Protein AF-A0A380FJZ0-F1 (afdb_monomer_lite)

Structure (mmCIF, N/CA/C/O backbone):
data_AF-A0A380FJZ0-F1
#
_entry.id   AF-A0A380FJZ0-F1
#
loop_
_atom_site.group_PDB
_atom_site.id
_atom_site.type_symbol
_atom_site.label_atom_id
_atom_site.label_alt_id
_atom_site.label_comp_id
_atom_site.label_asym_id
_atom_site.label_entity_id
_atom_site.label_seq_id
_atom_site.pdbx_PDB_ins_code
_atom_site.Cartn_x
_atom_site.Cartn_y
_atom_site.Cartn_z
_atom_site.occupancy
_atom_site.B_iso_or_equiv
_atom_site.auth_seq_id
_atom_site.auth_comp_id
_atom_site.auth_asym_id
_atom_site.auth_atom_id
_atom_site.pdbx_PDB_model_num
ATOM 1 N N . MET A 1 1 ? -9.088 5.718 -8.053 1.00 56.34 1 MET A N 1
ATOM 2 C CA . MET A 1 1 ? -9.392 6.145 -6.667 1.00 56.34 1 MET A CA 1
ATOM 3 C C . MET A 1 1 ? -8.262 7.056 -6.219 1.00 56.34 1 MET A C 1
ATOM 5 O O . MET A 1 1 ? -7.118 6.734 -6.520 1.00 56.34 1 MET A O 1
ATOM 9 N N . SER A 1 2 ? -8.534 8.216 -5.615 1.00 68.56 2 SER A N 1
ATOM 10 C CA . SER A 1 2 ? -7.453 9.177 -5.352 1.00 68.56 2 SER A CA 1
ATOM 11 C C . SER A 1 2 ? -6.594 8.703 -4.182 1.00 68.56 2 SER A C 1
ATOM 13 O O . SER A 1 2 ? -7.115 8.426 -3.104 1.00 68.56 2 SER A O 1
ATOM 15 N N . LEU A 1 3 ? -5.267 8.694 -4.339 1.00 70.50 3 LEU A N 1
ATOM 16 C CA . LEU A 1 3 ? -4.318 8.402 -3.250 1.00 70.50 3 LEU A CA 1
ATOM 17 C C . LEU A 1 3 ? -4.518 9.292 -2.009 1.00 70.50 3 LEU A C 1
ATOM 19 O O . LEU A 1 3 ? -4.094 8.940 -0.911 1.00 70.50 3 LEU A O 1
ATOM 23 N N . LYS A 1 4 ? -5.192 10.439 -2.157 1.00 78.19 4 LYS A N 1
ATOM 24 C CA . LYS A 1 4 ? -5.546 11.341 -1.051 1.00 78.19 4 LYS A CA 1
ATOM 25 C C . LYS A 1 4 ? -6.538 10.721 -0.062 1.00 78.19 4 LYS A C 1
ATOM 27 O O . LYS A 1 4 ? -6.539 11.108 1.110 1.00 78.19 4 LYS A O 1
ATOM 32 N N . GLU A 1 5 ? -7.342 9.763 -0.510 1.00 83.38 5 GLU A N 1
ATOM 33 C CA . GLU A 1 5 ? -8.395 9.093 0.265 1.00 83.38 5 GLU A CA 1
ATOM 34 C C . GLU A 1 5 ? -7.875 7.870 1.029 1.00 83.38 5 GLU A C 1
ATOM 36 O O . GLU A 1 5 ? -8.627 7.232 1.761 1.00 83.38 5 GLU A O 1
ATOM 41 N N . ILE A 1 6 ? -6.586 7.550 0.892 1.00 85.62 6 ILE A N 1
ATOM 42 C CA . ILE A 1 6 ? -5.952 6.388 1.513 1.00 85.62 6 ILE A CA 1
ATOM 43 C C . ILE A 1 6 ? -4.869 6.873 2.470 1.00 85.62 6 ILE A C 1
ATOM 45 O O . ILE A 1 6 ? -4.200 7.885 2.247 1.00 85.62 6 ILE A O 1
ATOM 49 N N . GLN A 1 7 ? -4.727 6.178 3.590 1.00 87.75 7 GLN A N 1
ATOM 50 C CA . GLN A 1 7 ? -3.690 6.432 4.574 1.00 87.75 7 GLN A CA 1
ATOM 51 C C . GLN A 1 7 ? -2.406 5.702 4.135 1.00 87.75 7 GLN A C 1
ATOM 53 O O . GLN A 1 7 ? -2.348 4.483 4.245 1.00 87.75 7 GLN A O 1
ATOM 58 N N . PRO A 1 8 ? -1.341 6.384 3.680 1.00 83.81 8 PRO A N 1
ATOM 59 C CA . PRO A 1 8 ? -0.194 5.716 3.049 1.00 83.81 8 PRO A CA 1
ATOM 60 C C . PRO A 1 8 ? 0.618 4.813 3.992 1.00 83.81 8 PRO A C 1
ATOM 62 O O . PRO A 1 8 ? 1.325 3.927 3.532 1.00 83.81 8 PRO A O 1
ATOM 65 N N . LYS A 1 9 ? 0.531 5.017 5.314 1.00 86.44 9 LYS A N 1
ATOM 66 C CA . LYS A 1 9 ? 1.225 4.168 6.300 1.00 86.44 9 LYS A CA 1
ATOM 67 C C . LYS A 1 9 ? 0.516 2.846 6.582 1.00 86.44 9 LYS A C 1
ATOM 69 O O . LYS A 1 9 ? 1.177 1.881 6.942 1.00 86.44 9 LYS A O 1
ATOM 74 N N . THR A 1 10 ? -0.810 2.821 6.474 1.00 87.62 10 THR A N 1
ATOM 75 C CA . THR A 1 10 ? -1.622 1.642 6.815 1.00 87.62 10 THR A CA 1
ATOM 76 C C . THR A 1 10 ? -2.306 1.032 5.602 1.00 87.62 10 THR A C 1
ATOM 78 O O . THR A 1 10 ? -2.816 -0.076 5.683 1.00 87.62 10 THR A O 1
ATOM 81 N N . MET A 1 11 ? -2.329 1.757 4.483 1.00 90.69 11 MET A N 1
ATOM 82 C CA . MET A 1 11 ? -3.087 1.453 3.272 1.00 90.69 11 MET A CA 1
ATOM 83 C C . MET A 1 11 ? -4.606 1.343 3.495 1.00 90.69 11 MET A C 1
ATOM 85 O O . MET A 1 11 ? -5.325 0.804 2.656 1.00 90.69 11 MET A O 1
ATOM 89 N N . MET A 1 12 ? -5.107 1.886 4.610 1.00 90.56 12 MET A N 1
ATOM 90 C CA . MET A 1 12 ? -6.531 1.917 4.949 1.00 90.56 12 MET A CA 1
ATOM 91 C C . MET A 1 12 ? -7.239 3.076 4.241 1.00 90.56 12 MET A C 1
ATOM 93 O O . MET A 1 12 ? -6.700 4.184 4.146 1.00 90.56 12 MET A O 1
ATOM 97 N N . SER A 1 13 ? -8.467 2.843 3.792 1.00 89.88 13 SER A N 1
ATOM 98 C CA . SER A 1 13 ? -9.364 3.884 3.302 1.00 89.88 13 SER A CA 1
ATOM 99 C C . SER A 1 13 ? -9.729 4.846 4.432 1.00 89.88 13 SER A C 1
ATOM 101 O O . SER A 1 13 ? -10.102 4.436 5.530 1.00 89.88 13 SER A O 1
ATOM 103 N N . LYS A 1 14 ? -9.650 6.149 4.159 1.00 86.88 14 LYS A N 1
ATOM 104 C CA . LYS A 1 14 ? -10.105 7.196 5.086 1.00 86.88 14 LYS A CA 1
ATOM 105 C C . LYS A 1 14 ? -11.628 7.303 5.139 1.00 86.88 14 LYS A C 1
ATOM 107 O O . LYS A 1 14 ? -12.158 7.846 6.100 1.00 86.88 14 LYS A O 1
ATOM 112 N N . LEU A 1 15 ? -12.313 6.821 4.100 1.00 86.81 15 LEU A N 1
ATOM 113 C CA . LEU A 1 15 ? -13.771 6.877 3.980 1.00 86.81 15 LEU A CA 1
ATOM 114 C C . LEU A 1 15 ? -14.445 5.681 4.657 1.00 86.81 15 LEU A C 1
ATOM 116 O O . LEU A 1 15 ? -15.534 5.818 5.203 1.00 86.81 15 LEU A O 1
ATOM 120 N N . VAL A 1 16 ? -13.798 4.512 4.616 1.00 87.50 16 VAL A N 1
ATOM 121 C CA . VAL A 1 16 ? -14.345 3.257 5.141 1.00 87.50 16 VAL A CA 1
ATOM 122 C C . VAL A 1 16 ? -13.295 2.588 6.033 1.00 87.50 16 VAL A C 1
ATOM 124 O O . VAL A 1 16 ? -12.349 1.991 5.515 1.00 87.50 16 VAL A O 1
ATOM 127 N N . PRO A 1 17 ? -13.437 2.674 7.367 1.00 85.69 17 PRO A N 1
ATOM 128 C CA . PRO A 1 17 ? -12.581 1.946 8.299 1.00 85.69 17 PRO A CA 1
ATOM 129 C C . PRO A 1 17 ? -12.657 0.435 8.044 1.00 85.69 17 PRO A C 1
ATOM 131 O O . PRO A 1 17 ? -13.740 -0.101 7.824 1.00 85.69 17 PRO A O 1
ATOM 134 N N . GLY A 1 18 ? -11.513 -0.250 8.056 1.00 86.25 18 GLY A N 1
ATOM 135 C CA . GLY A 1 18 ? -11.429 -1.689 7.771 1.00 86.25 18 GLY A CA 1
ATOM 136 C C . GLY A 1 18 ? -11.327 -2.057 6.286 1.00 86.25 18 GLY A C 1
ATOM 137 O O . GLY A 1 18 ? -11.071 -3.216 5.968 1.00 86.25 18 GLY A O 1
ATOM 138 N N . LEU A 1 19 ? -11.455 -1.092 5.366 1.00 88.75 19 LEU A N 1
ATOM 139 C CA . LEU A 1 19 ? -11.152 -1.304 3.950 1.00 88.75 19 LEU A CA 1
ATOM 140 C C . LEU A 1 19 ? -9.684 -0.965 3.673 1.00 88.75 19 LEU A C 1
ATOM 142 O O . LEU A 1 19 ? -9.279 0.189 3.809 1.00 88.75 19 LEU A O 1
ATOM 146 N N . PHE A 1 20 ? -8.902 -1.949 3.234 1.00 89.94 20 PHE A N 1
ATOM 147 C CA . PHE A 1 20 ? -7.493 -1.783 2.870 1.00 89.94 20 PHE A CA 1
ATOM 148 C C . PHE A 1 20 ? -7.299 -1.995 1.370 1.00 89.94 20 PHE A C 1
ATOM 150 O O . PHE A 1 20 ? -7.905 -2.889 0.781 1.00 89.94 20 PHE A O 1
ATOM 157 N N . LEU A 1 21 ? -6.468 -1.164 0.743 1.00 87.75 21 LEU A N 1
ATOM 158 C CA . LEU A 1 21 ? -6.295 -1.128 -0.711 1.00 87.75 21 LEU A CA 1
ATOM 159 C C . LEU A 1 21 ? -4.814 -1.218 -1.071 1.00 87.75 21 LEU A C 1
ATOM 161 O O . LEU A 1 21 ? -3.976 -0.555 -0.467 1.00 87.75 21 LEU A O 1
ATOM 165 N N . CYS A 1 22 ? -4.482 -2.026 -2.072 1.00 89.31 22 CYS A N 1
ATOM 166 C CA . CYS A 1 22 ? -3.110 -2.246 -2.521 1.00 89.31 22 CYS A CA 1
ATOM 167 C C . CYS A 1 22 ? -3.049 -2.536 -4.024 1.00 89.31 22 CYS A C 1
ATOM 169 O O . CYS A 1 22 ? -4.077 -2.779 -4.658 1.00 89.31 22 CYS A O 1
ATOM 171 N N . GLY A 1 23 ? -1.844 -2.524 -4.594 1.00 83.69 23 GLY A N 1
ATOM 172 C CA . GLY A 1 23 ? -1.647 -2.858 -6.004 1.00 83.69 23 GLY A CA 1
ATOM 173 C C . GLY A 1 23 ? -2.028 -1.744 -6.972 1.00 83.69 23 GLY A C 1
ATOM 174 O O . GLY A 1 23 ? -2.085 -0.571 -6.616 1.00 83.69 23 GLY A O 1
ATOM 175 N N . GLU A 1 24 ? -2.302 -2.146 -8.211 1.00 79.56 24 GLU A N 1
ATOM 176 C CA . GLU A 1 24 ? -2.663 -1.266 -9.332 1.00 79.56 24 GLU A CA 1
ATOM 177 C C . GLU A 1 24 ? -4.031 -0.580 -9.153 1.00 79.56 24 GLU A C 1
ATOM 179 O O . GLU A 1 24 ? -4.369 0.350 -9.876 1.00 79.56 24 GLU A O 1
ATOM 184 N N . VAL A 1 25 ? -4.824 -0.996 -8.156 1.00 79.56 25 VAL A N 1
ATOM 185 C CA . VAL A 1 25 ? -6.076 -0.306 -7.797 1.00 79.56 25 VAL A CA 1
ATOM 186 C C . VAL A 1 25 ? -5.813 1.105 -7.251 1.00 79.56 25 VAL A C 1
ATOM 188 O O . VAL A 1 25 ? -6.689 1.976 -7.279 1.00 79.56 25 VAL A O 1
ATOM 191 N N . LEU A 1 26 ? -4.603 1.322 -6.731 1.00 74.81 26 LEU A N 1
ATOM 192 C CA . LEU A 1 26 ? -4.083 2.622 -6.350 1.00 74.81 26 LEU A CA 1
ATOM 193 C C . LEU A 1 26 ? -3.615 3.334 -7.616 1.00 74.81 26 LEU A C 1
ATOM 195 O O . LEU A 1 26 ? -2.968 2.721 -8.456 1.00 74.81 26 LEU A O 1
ATOM 199 N N . ASP A 1 27 ? -3.889 4.632 -7.720 1.00 70.19 27 ASP A N 1
ATOM 200 C CA . ASP A 1 27 ? -3.455 5.499 -8.827 1.00 70.19 27 ASP A CA 1
ATOM 201 C C . ASP A 1 27 ? -1.929 5.756 -8.769 1.00 70.19 27 ASP A C 1
ATOM 203 O O . ASP A 1 27 ? -1.458 6.878 -8.580 1.00 70.19 27 ASP A O 1
ATOM 207 N N . ILE A 1 28 ? -1.146 4.673 -8.796 1.00 66.00 28 ILE A N 1
ATOM 208 C CA . ILE A 1 28 ? 0.312 4.628 -8.742 1.00 66.00 28 ILE A CA 1
ATOM 209 C C . ILE A 1 28 ? 0.777 4.077 -10.084 1.00 66.00 28 ILE A C 1
ATOM 211 O O . ILE A 1 28 ? 0.859 2.869 -10.297 1.00 66.00 28 ILE A O 1
ATOM 215 N N . HIS A 1 29 ? 1.114 4.981 -10.992 1.00 64.56 29 HIS A N 1
ATOM 216 C CA . HIS A 1 29 ? 1.725 4.617 -12.260 1.00 64.56 29 HIS A CA 1
ATOM 217 C C . HIS A 1 29 ? 3.246 4.695 -12.126 1.00 64.56 29 HIS A C 1
ATOM 219 O O . HIS A 1 29 ? 3.843 5.769 -12.196 1.00 64.56 29 HIS A O 1
ATOM 225 N N . GLY A 1 30 ? 3.886 3.547 -11.903 1.00 61.00 30 GLY A N 1
ATOM 226 C CA . GLY A 1 30 ? 5.325 3.420 -12.085 1.00 61.00 30 GLY A CA 1
ATOM 227 C C . GLY A 1 30 ? 5.663 3.461 -13.574 1.00 61.00 30 GLY A C 1
ATOM 228 O O . GLY A 1 30 ? 4.982 2.843 -14.393 1.00 61.00 30 GLY A O 1
ATOM 229 N N . TYR A 1 31 ? 6.728 4.177 -13.938 1.00 57.94 31 TYR A N 1
ATOM 230 C CA . TYR A 1 31 ? 7.297 4.083 -15.284 1.00 57.94 31 TYR A CA 1
ATOM 231 C C . TYR A 1 31 ? 7.649 2.618 -15.617 1.00 57.94 31 TYR A C 1
ATOM 233 O O . TYR A 1 31 ? 7.902 1.800 -14.728 1.00 57.94 31 TYR A O 1
ATOM 241 N N . THR A 1 32 ? 7.663 2.264 -16.904 1.00 60.94 32 THR A N 1
ATOM 242 C CA . THR A 1 32 ? 8.054 0.922 -17.372 1.00 60.94 32 THR A CA 1
ATOM 243 C C . THR A 1 32 ? 9.429 0.530 -16.822 1.00 60.94 32 THR A C 1
ATOM 245 O O . THR A 1 32 ? 10.375 1.304 -16.932 1.00 60.94 32 THR A O 1
ATOM 248 N N . GLY A 1 33 ? 9.541 -0.666 -16.232 1.00 70.12 33 GLY A N 1
ATOM 249 C CA . GLY A 1 33 ? 10.780 -1.127 -15.580 1.00 70.12 33 GLY A CA 1
ATOM 250 C C . GLY A 1 33 ? 10.594 -1.994 -14.328 1.00 70.12 33 GLY A C 1
ATOM 251 O O . GLY A 1 33 ? 11.522 -2.126 -13.542 1.00 70.12 33 GLY A O 1
ATOM 252 N N . GLY A 1 34 ? 9.404 -2.565 -14.098 1.00 74.44 34 GLY A N 1
ATOM 253 C CA . GLY A 1 34 ? 9.135 -3.441 -12.945 1.00 74.44 34 GLY A CA 1
ATOM 254 C C . GLY A 1 34 ? 8.664 -2.724 -11.672 1.00 74.44 34 GLY A C 1
ATOM 255 O O . GLY A 1 34 ? 8.258 -3.382 -10.718 1.00 74.44 34 GLY A O 1
ATOM 256 N N . TYR A 1 35 ? 8.617 -1.388 -11.668 1.00 76.94 35 TYR A N 1
ATOM 257 C CA . TYR A 1 35 ? 8.161 -0.589 -10.525 1.00 76.94 35 TYR A CA 1
ATOM 258 C C . TYR A 1 35 ? 6.710 -0.873 -10.110 1.00 76.94 35 TYR A C 1
ATOM 260 O O . TYR A 1 35 ? 6.403 -0.805 -8.923 1.00 76.94 35 TYR A O 1
ATOM 268 N N . ASN A 1 36 ? 5.838 -1.255 -11.050 1.00 78.62 36 ASN A N 1
ATOM 269 C CA . ASN A 1 36 ? 4.450 -1.620 -10.741 1.00 78.62 36 ASN A CA 1
ATOM 270 C C . ASN A 1 36 ? 4.363 -2.903 -9.903 1.00 78.62 36 ASN A C 1
ATOM 272 O O . ASN A 1 36 ? 3.582 -2.964 -8.959 1.00 78.62 36 ASN A O 1
ATOM 276 N N . ILE A 1 37 ? 5.208 -3.901 -10.189 1.00 81.75 37 ILE A N 1
ATOM 277 C CA . ILE A 1 37 ? 5.255 -5.155 -9.422 1.00 81.75 37 ILE A CA 1
ATOM 278 C C . ILE A 1 37 ? 5.783 -4.881 -8.015 1.00 81.75 37 ILE A C 1
ATOM 280 O O . ILE A 1 37 ? 5.184 -5.316 -7.032 1.00 81.75 37 ILE A O 1
ATOM 284 N N . THR A 1 38 ? 6.865 -4.104 -7.911 1.00 85.12 38 THR A N 1
ATOM 285 C CA . THR A 1 38 ? 7.420 -3.689 -6.618 1.00 85.12 38 THR A CA 1
ATOM 286 C C . THR A 1 38 ? 6.391 -2.904 -5.808 1.00 85.12 38 THR A C 1
ATOM 288 O O . THR A 1 38 ? 6.199 -3.182 -4.627 1.00 85.12 38 THR A O 1
ATOM 291 N N . SER A 1 39 ? 5.682 -1.964 -6.438 1.00 84.38 39 SER A N 1
ATOM 292 C CA . SER A 1 39 ? 4.627 -1.187 -5.784 1.00 84.38 39 SER A CA 1
ATOM 293 C C . SER A 1 39 ? 3.487 -2.082 -5.292 1.00 84.38 39 SER A C 1
ATOM 295 O O . SER A 1 39 ? 3.070 -1.962 -4.139 1.00 84.38 39 SER A O 1
ATOM 297 N N . ALA A 1 40 ? 3.035 -3.039 -6.106 1.00 86.50 40 ALA A N 1
ATOM 298 C CA . ALA A 1 40 ? 1.975 -3.962 -5.723 1.00 86.50 40 ALA A CA 1
ATOM 299 C C . ALA A 1 40 ? 2.365 -4.873 -4.551 1.00 86.50 40 ALA A C 1
ATOM 301 O O . ALA A 1 40 ? 1.588 -5.020 -3.609 1.00 86.50 40 ALA A O 1
ATOM 302 N N . LEU A 1 41 ? 3.584 -5.419 -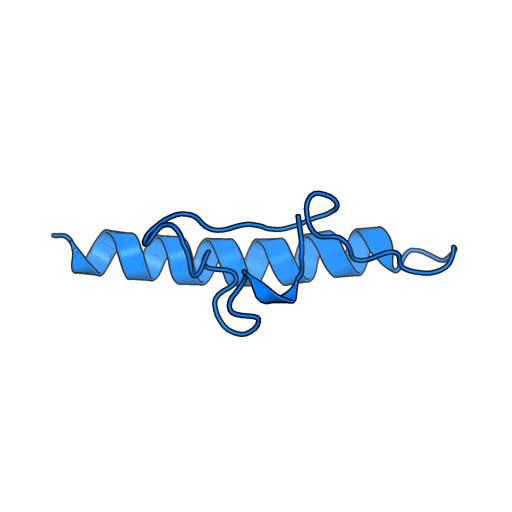4.555 1.00 88.62 41 LEU A N 1
ATOM 303 C CA . LEU A 1 41 ? 4.096 -6.250 -3.460 1.00 88.62 41 LEU A CA 1
ATOM 304 C C . LEU A 1 41 ? 4.254 -5.461 -2.156 1.00 88.62 41 LEU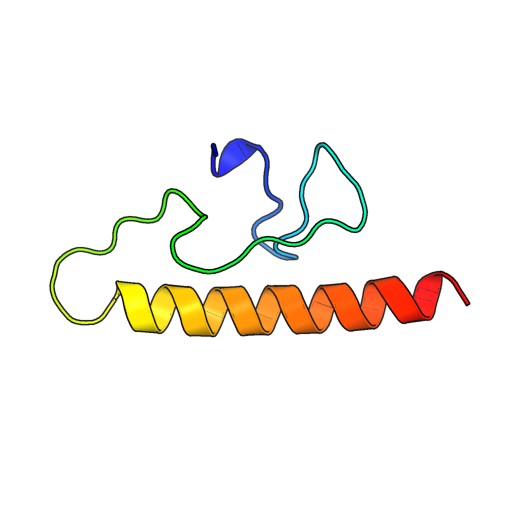 A C 1
ATOM 306 O O . LEU A 1 41 ? 3.803 -5.913 -1.104 1.00 88.62 41 LEU A O 1
ATOM 310 N N . VAL A 1 42 ? 4.861 -4.272 -2.218 1.00 89.75 42 VAL A N 1
ATOM 311 C CA . VAL A 1 42 ? 5.097 -3.435 -1.030 1.00 89.75 42 VAL A CA 1
ATOM 312 C C . VAL A 1 42 ? 3.773 -2.964 -0.430 1.00 89.75 42 VAL A C 1
ATOM 314 O O . VAL A 1 42 ? 3.555 -3.106 0.773 1.00 89.75 42 VAL A O 1
ATOM 317 N N . THR A 1 43 ? 2.863 -2.446 -1.258 1.00 90.56 43 THR A N 1
ATOM 318 C CA . THR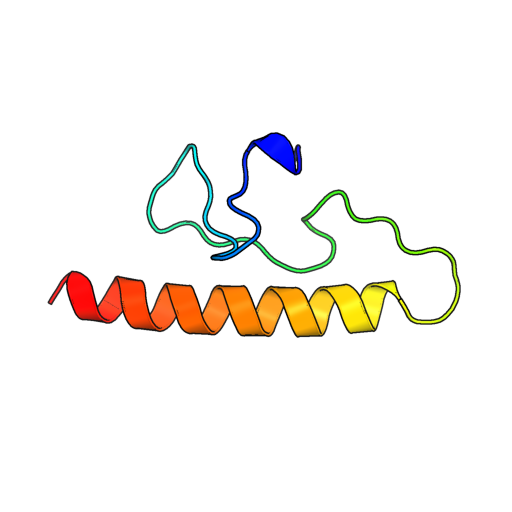 A 1 43 ? 1.550 -1.984 -0.783 1.00 90.56 43 THR A CA 1
ATOM 319 C C . THR A 1 43 ? 0.691 -3.137 -0.269 1.00 90.56 43 THR A C 1
ATOM 321 O O . THR A 1 43 ? 0.027 -2.974 0.753 1.00 90.56 43 THR A O 1
ATOM 324 N N . GLY A 1 44 ? 0.739 -4.307 -0.915 1.00 91.00 44 GLY A N 1
ATOM 325 C CA . GLY A 1 44 ? 0.014 -5.504 -0.483 1.00 91.00 44 GLY A CA 1
ATOM 326 C C . GLY A 1 44 ? 0.481 -6.019 0.873 1.00 91.00 44 GLY A C 1
ATOM 327 O O . GLY A 1 44 ? -0.343 -6.320 1.735 1.00 91.00 44 GLY A O 1
ATOM 328 N N . HIS A 1 45 ? 1.795 -6.042 1.103 1.00 92.19 45 HIS A N 1
ATOM 329 C CA . HIS A 1 45 ? 2.361 -6.447 2.388 1.00 92.19 45 HIS A CA 1
ATOM 330 C C . HIS A 1 45 ? 1.920 -5.517 3.528 1.00 92.19 45 HIS A C 1
ATOM 332 O O . HIS A 1 45 ? 1.444 -5.981 4.564 1.00 92.19 45 HIS A O 1
ATOM 338 N N . VAL A 1 46 ? 2.016 -4.198 3.325 1.00 91.31 46 VAL A N 1
ATOM 339 C CA . VAL A 1 46 ? 1.601 -3.208 4.332 1.00 91.31 46 VAL A CA 1
ATOM 340 C C . VAL A 1 46 ? 0.092 -3.278 4.586 1.00 91.31 46 VAL A C 1
ATOM 342 O O . VAL A 1 46 ? -0.323 -3.281 5.745 1.00 91.31 46 VAL A O 1
ATOM 345 N N . ALA A 1 47 ? -0.726 -3.375 3.534 1.00 91.50 47 ALA A N 1
ATOM 346 C CA . ALA A 1 47 ? -2.176 -3.507 3.657 1.00 91.50 47 ALA A CA 1
ATOM 347 C C . ALA A 1 47 ? -2.569 -4.767 4.444 1.00 91.50 47 ALA A C 1
ATOM 349 O O . ALA A 1 47 ? -3.372 -4.676 5.368 1.00 91.50 47 ALA A O 1
ATOM 350 N N . GLY A 1 48 ? -1.962 -5.918 4.135 1.00 91.12 48 GLY A N 1
ATOM 351 C CA . GLY A 1 48 ? -2.237 -7.185 4.816 1.00 91.12 48 GLY A CA 1
ATOM 352 C C . GLY A 1 48 ? -1.850 -7.175 6.297 1.00 91.12 48 GLY A C 1
ATOM 353 O O . GLY A 1 48 ? -2.639 -7.607 7.134 1.00 91.12 48 GLY A O 1
ATOM 354 N N . LEU A 1 49 ? -0.678 -6.626 6.640 1.00 92.56 49 LEU A N 1
ATOM 355 C CA . LEU A 1 49 ? -0.247 -6.489 8.038 1.00 92.56 49 LEU A CA 1
ATOM 356 C C . LEU A 1 49 ? -1.212 -5.623 8.855 1.00 92.56 49 LEU A C 1
ATOM 358 O O . LEU 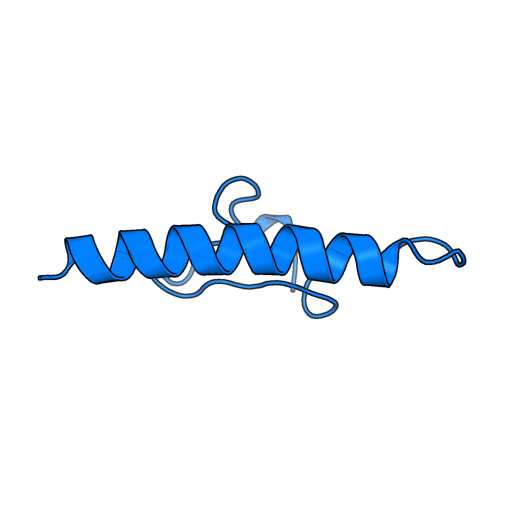A 1 49 ? -1.583 -5.986 9.969 1.00 92.56 49 LEU A O 1
ATOM 362 N N . ASN A 1 50 ? -1.631 -4.483 8.303 1.00 91.94 50 ASN A N 1
ATOM 363 C CA . ASN A 1 50 ? -2.559 -3.594 8.997 1.00 91.94 50 ASN A CA 1
ATOM 364 C C . ASN A 1 50 ? -3.971 -4.184 9.067 1.00 91.94 50 ASN A C 1
ATOM 366 O O . ASN A 1 50 ? -4.624 -4.027 10.094 1.00 91.94 50 ASN A O 1
ATOM 370 N N . ALA A 1 51 ? -4.421 -4.894 8.029 1.00 90.62 51 ALA A N 1
ATOM 371 C CA . ALA A 1 51 ? -5.700 -5.597 8.038 1.00 90.62 51 ALA A CA 1
ATOM 372 C C . ALA A 1 51 ? -5.742 -6.699 9.106 1.00 90.62 51 ALA A C 1
ATOM 374 O O . ALA A 1 51 ? -6.724 -6.795 9.839 1.00 90.62 51 ALA A O 1
ATOM 375 N N . GLY A 1 52 ? -4.661 -7.477 9.245 1.00 90.44 52 GLY A N 1
ATOM 376 C CA . GLY A 1 52 ? -4.524 -8.484 10.299 1.00 90.44 52 GLY A CA 1
ATOM 377 C C . GLY A 1 52 ? -4.601 -7.867 11.695 1.00 90.44 52 GLY A C 1
ATOM 378 O O . GLY A 1 52 ? -5.449 -8.263 12.489 1.00 90.44 52 GLY A O 1
ATOM 379 N N . SER A 1 53 ? -3.795 -6.833 11.961 1.00 88.75 53 SER A N 1
ATOM 380 C CA . SER A 1 53 ? -3.827 -6.111 13.242 1.00 88.75 53 SER A CA 1
ATOM 381 C C . SER A 1 53 ? -5.187 -5.465 13.528 1.00 88.75 53 SER A C 1
ATOM 383 O O . SER A 1 53 ? -5.637 -5.455 14.672 1.00 88.75 53 SER A O 1
ATOM 385 N N . PHE A 1 54 ? -5.861 -4.933 12.502 1.00 87.56 54 PHE A N 1
ATOM 386 C CA . PHE A 1 54 ? -7.192 -4.341 12.638 1.00 87.56 54 PHE A CA 1
ATOM 387 C C . PHE A 1 54 ? -8.245 -5.393 12.998 1.00 87.56 54 PHE A C 1
ATOM 389 O O . PHE A 1 54 ? -9.069 -5.134 13.869 1.00 87.56 54 PHE A O 1
ATOM 396 N N . SER A 1 55 ? -8.180 -6.587 12.394 1.00 80.06 55 SER A N 1
ATOM 397 C CA . SER A 1 55 ? -9.073 -7.701 12.732 1.00 80.06 55 SER A CA 1
ATOM 398 C C . SER A 1 55 ? -8.929 -8.111 14.197 1.00 80.06 55 SER A C 1
ATOM 400 O O . SER A 1 55 ? -9.936 -8.219 14.878 1.00 80.06 55 SER A O 1
ATOM 402 N N . THR A 1 56 ? -7.699 -8.249 14.705 1.00 72.81 56 THR A N 1
ATOM 403 C CA . THR A 1 56 ? -7.443 -8.669 16.099 1.00 72.81 56 THR A CA 1
ATOM 404 C C . THR A 1 56 ? -7.887 -7.636 17.141 1.00 72.81 56 THR A C 1
ATOM 406 O O . THR A 1 56 ? -7.993 -7.941 18.320 1.00 72.81 56 THR A O 1
ATOM 409 N N . THR A 1 57 ? -8.132 -6.387 16.732 1.00 63.12 57 THR A N 1
ATOM 410 C CA . THR A 1 57 ? -8.600 -5.324 17.641 1.00 63.12 57 THR A CA 1
ATOM 411 C C . THR A 1 57 ? -10.130 -5.321 17.795 1.00 63.12 57 THR A C 1
ATOM 413 O O . THR A 1 57 ? -10.653 -4.591 18.634 1.00 63.12 57 THR A O 1
ATOM 416 N N . ILE A 1 58 ? -10.854 -6.084 16.966 1.00 59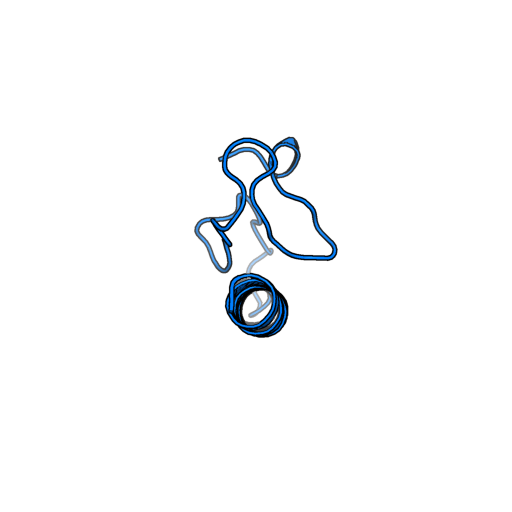.06 58 ILE A N 1
ATOM 417 C CA . ILE A 1 58 ? -12.326 -6.179 16.981 1.00 59.06 58 ILE A CA 1
ATOM 418 C C . ILE A 1 58 ? -12.808 -7.415 17.778 1.00 59.06 58 ILE A C 1
ATOM 420 O O . ILE A 1 58 ? -14.008 -7.552 18.015 1.00 59.06 58 ILE A O 1
ATOM 424 N N . ASP A 1 59 ? -11.881 -8.259 18.239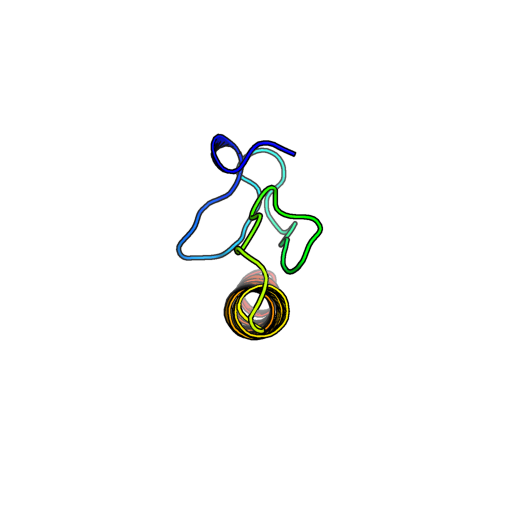 1.00 48.62 59 ASP A N 1
ATOM 425 C CA . ASP A 1 59 ? -12.126 -9.396 19.140 1.00 48.62 59 ASP A CA 1
ATOM 426 C C . ASP A 1 59 ? -12.195 -8.942 20.613 1.00 48.62 59 ASP A C 1
ATOM 428 O O . ASP A 1 59 ? -13.070 -9.454 21.353 1.00 48.62 59 ASP A O 1
#

Organism: Staphylococcus gallinarum (NCBI:txid1293)

InterPro domains:
  IPR004792 3-Dehydro-bile acid delta(4,6)-reductase-like [PTHR42887] (2-55)
  IPR036188 FAD/NAD(P)-binding domain superfamily [G3DSA:3.50.50.60] (2-48)
  IPR036188 FAD/NAD(P)-binding domain superfamily [SSF51905] (4-50)
  IPR057661 RsdA/BaiN/AoA(So)-like, Rossmann fold-like domain [PF03486] (2-49)

Secondary structure (DSSP, 8-state):
--GGGEETTTTEESSSTT-B--GGGSS--PPTTTHHHHHHHHHHHHHHHHHHHHHHT--

Sequence (59 aa):
MSLKEIQPKTMMSKLVPGLFLCGEVLDIHGYTGGYNITSALVTGHVAGLNAGSFSTTID

Foldseek 3Di:
DAPVQADQQQQAGVVDGLDHDAAPVYVDDDDPDCVRVVRRVVSVVSNVVSSVVSVVVVD

Radius of gyration: 12.04 Å; chains: 1; bounding box: 25×21×36 Å

pLDDT: mean 80.95, std 11.03, range [48.62, 92.56]